Protein AF-A0A2C9SWX0-F1 (afdb_monomer_lite)

Structure (mmCIF, N/CA/C/O backbone):
data_AF-A0A2C9SWX0-F1
#
_entry.id   AF-A0A2C9SWX0-F1
#
loop_
_atom_site.group_PDB
_atom_site.id
_atom_site.type_symbol
_atom_site.label_atom_id
_atom_site.label_alt_id
_atom_site.label_comp_id
_atom_site.label_asym_id
_atom_site.label_entity_id
_atom_site.label_seq_id
_atom_site.pdbx_PDB_ins_code
_atom_site.Cartn_x
_atom_site.Cartn_y
_atom_site.Cartn_z
_atom_site.occupancy
_atom_site.B_iso_or_equiv
_atom_site.auth_seq_id
_atom_site.auth_comp_id
_atom_site.auth_asym_id
_atom_site.auth_atom_id
_atom_site.pdbx_PDB_model_num
ATOM 1 N N .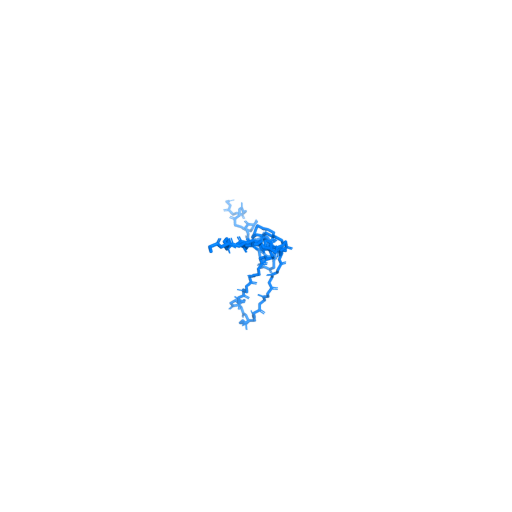 MET A 1 1 ? 19.761 -43.476 -33.502 1.00 56.94 1 MET A N 1
ATOM 2 C CA . MET A 1 1 ? 20.247 -42.504 -32.505 1.00 56.94 1 MET A CA 1
ATOM 3 C C . MET A 1 1 ? 20.364 -41.176 -33.229 1.00 56.94 1 MET A C 1
ATOM 5 O O . MET A 1 1 ? 21.284 -41.048 -34.016 1.00 56.94 1 MET A O 1
ATOM 9 N N . SER A 1 2 ? 19.403 -40.270 -33.047 1.00 55.12 2 SER A N 1
ATOM 10 C CA . SER A 1 2 ? 19.488 -38.875 -33.503 1.00 55.12 2 SER A CA 1
ATOM 11 C C . SER A 1 2 ? 18.696 -38.025 -32.516 1.00 55.12 2 SER A C 1
ATOM 13 O O . SER A 1 2 ? 17.473 -37.985 -32.553 1.00 55.12 2 SER A O 1
ATOM 15 N N . GLU A 1 3 ? 19.456 -37.566 -31.525 1.00 56.38 3 GLU A N 1
ATOM 16 C CA . GLU A 1 3 ? 19.492 -36.215 -30.961 1.00 56.38 3 GLU A CA 1
ATOM 17 C C . GLU A 1 3 ? 18.150 -35.536 -30.659 1.00 56.38 3 GLU A C 1
ATOM 19 O O . GLU A 1 3 ? 17.442 -35.039 -31.530 1.00 56.38 3 GLU A O 1
ATOM 24 N N . CYS A 1 4 ? 17.852 -35.491 -29.358 1.00 58.31 4 CYS A N 1
ATOM 25 C CA . CYS A 1 4 ? 16.900 -34.581 -28.748 1.00 58.31 4 CYS A CA 1
ATOM 26 C C . CYS A 1 4 ? 17.341 -33.133 -29.025 1.00 58.31 4 CYS A C 1
ATOM 28 O O . CYS A 1 4 ? 18.272 -32.650 -28.382 1.00 58.31 4 CYS A O 1
ATOM 30 N N . ASP A 1 5 ? 16.675 -32.437 -29.947 1.00 60.34 5 ASP A N 1
ATOM 31 C CA . ASP A 1 5 ? 16.747 -30.975 -30.033 1.00 60.34 5 ASP A CA 1
ATOM 32 C C . ASP A 1 5 ? 15.854 -30.399 -28.926 1.00 60.34 5 ASP A C 1
ATOM 34 O O . ASP A 1 5 ? 14.674 -30.106 -29.106 1.00 60.34 5 ASP A O 1
ATOM 38 N N . GLY A 1 6 ? 16.405 -30.380 -27.713 1.00 61.59 6 GLY A N 1
ATOM 39 C CA . GLY A 1 6 ? 15.817 -29.731 -26.549 1.00 61.59 6 GLY A CA 1
ATOM 40 C C . GLY A 1 6 ? 16.073 -28.235 -26.604 1.00 61.59 6 GLY A C 1
ATOM 41 O O . GLY A 1 6 ? 16.761 -27.701 -25.741 1.00 61.59 6 GLY A O 1
ATOM 42 N N . SER A 1 7 ? 15.551 -27.564 -27.625 1.00 61.81 7 SER A N 1
ATOM 43 C CA . SER A 1 7 ? 15.489 -26.107 -27.656 1.00 61.81 7 SER A CA 1
ATOM 44 C C . SER A 1 7 ? 14.289 -25.655 -26.818 1.00 61.81 7 SER A C 1
ATOM 46 O O . SER A 1 7 ? 13.298 -25.156 -27.350 1.00 61.81 7 SER A O 1
ATOM 48 N N . ASP A 1 8 ? 14.353 -25.878 -25.500 1.00 61.31 8 ASP A N 1
ATOM 49 C CA . ASP A 1 8 ? 13.489 -25.185 -24.539 1.00 61.31 8 ASP A CA 1
ATOM 50 C C . ASP A 1 8 ? 13.972 -23.735 -24.509 1.00 61.31 8 ASP A C 1
ATOM 52 O O . ASP A 1 8 ? 14.831 -23.335 -23.727 1.00 61.31 8 ASP A O 1
ATOM 56 N N . GLY A 1 9 ? 13.522 -22.971 -25.503 1.00 54.62 9 GLY A N 1
ATOM 57 C CA . GLY A 1 9 ? 13.645 -21.531 -25.488 1.00 54.62 9 GLY A CA 1
ATOM 58 C C . GLY A 1 9 ? 12.821 -21.048 -24.313 1.00 54.62 9 GLY A C 1
ATOM 59 O O . GLY A 1 9 ? 11.611 -20.875 -24.449 1.00 54.62 9 GLY A O 1
ATOM 60 N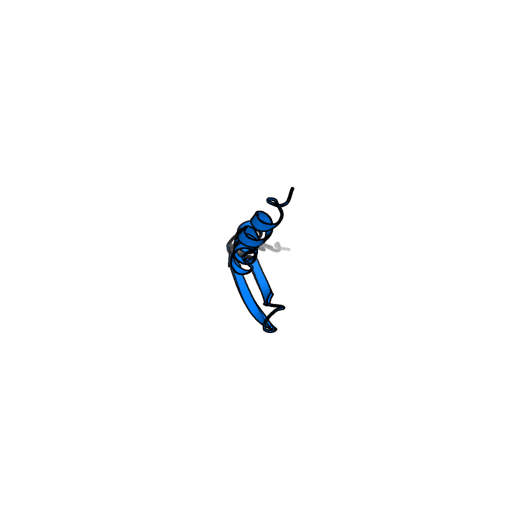 N . GLU A 1 10 ? 13.478 -20.863 -23.170 1.00 57.97 10 GLU A N 1
ATOM 61 C CA . GLU A 1 10 ? 12.948 -20.114 -22.047 1.00 57.97 10 GLU A CA 1
ATOM 62 C C . GLU A 1 10 ? 12.551 -18.734 -22.577 1.00 57.97 10 GLU A C 1
ATOM 64 O O . GLU A 1 10 ? 13.342 -17.801 -22.721 1.00 57.97 10 GLU A O 1
ATOM 69 N N . VAL A 1 11 ? 11.283 -18.616 -22.960 1.00 60.00 11 VAL A N 1
ATOM 70 C CA . VAL A 1 11 ? 10.637 -17.334 -23.143 1.00 60.00 11 VAL A CA 1
ATOM 71 C C . VAL A 1 11 ? 10.591 -16.733 -21.751 1.00 60.00 11 VAL A C 1
ATOM 73 O O . VAL A 1 11 ? 9.630 -16.911 -21.005 1.00 60.00 11 VAL A O 1
ATOM 76 N N . LEU A 1 12 ? 11.662 -16.031 -21.377 1.00 58.50 12 LEU A N 1
ATOM 77 C CA . LEU A 1 12 ? 11.593 -14.984 -20.377 1.00 58.50 12 LEU A CA 1
ATOM 78 C C . LEU A 1 12 ? 10.584 -14.003 -20.954 1.00 58.50 12 LEU A C 1
ATOM 80 O O . LEU A 1 12 ? 10.935 -13.113 -21.732 1.00 58.50 12 LEU A O 1
ATOM 84 N N . MET A 1 13 ? 9.301 -14.266 -20.677 1.00 56.06 13 MET A N 1
ATOM 85 C CA . MET A 1 13 ? 8.230 -13.336 -20.932 1.00 56.06 13 MET A CA 1
ATOM 86 C C . MET A 1 13 ? 8.783 -12.032 -20.400 1.00 56.06 13 MET A C 1
ATOM 88 O O . MET A 1 13 ? 9.083 -11.922 -19.210 1.00 56.06 13 MET A O 1
ATOM 92 N N . SER A 1 14 ? 8.985 -11.072 -21.297 1.00 56.56 14 SER A N 1
ATOM 93 C CA . SER A 1 14 ? 9.220 -9.683 -20.937 1.00 56.56 14 SER A CA 1
ATOM 94 C C . SER A 1 14 ? 7.894 -9.163 -20.370 1.00 56.56 14 SER A C 1
ATOM 96 O O . SER A 1 14 ? 7.237 -8.289 -20.921 1.00 56.56 14 SER A O 1
ATOM 98 N N . GLY A 1 15 ? 7.411 -9.847 -19.333 1.00 57.09 15 GLY A N 1
ATOM 99 C CA . GLY A 1 15 ? 6.303 -9.464 -18.512 1.00 57.09 15 GLY A CA 1
ATOM 100 C C . GLY A 1 15 ? 6.861 -8.307 -17.737 1.00 57.09 15 GLY A C 1
ATOM 101 O O . GLY A 1 15 ? 7.798 -8.470 -16.956 1.00 57.09 15 GLY A O 1
ATOM 102 N N . VAL A 1 16 ? 6.340 -7.123 -18.024 1.00 62.88 16 VAL A N 1
ATOM 103 C CA . VAL A 1 16 ? 6.498 -6.014 -17.104 1.00 62.88 16 VAL A CA 1
ATOM 104 C C . VAL A 1 16 ? 6.049 -6.566 -15.746 1.00 62.88 16 VAL A C 1
ATOM 106 O O . VAL A 1 16 ? 4.914 -7.025 -15.597 1.00 62.88 16 VAL A O 1
ATOM 109 N N . VAL A 1 17 ? 6.991 -6.721 -14.816 1.00 72.25 17 VAL A N 1
ATOM 110 C CA . VAL A 1 17 ? 6.677 -7.229 -13.483 1.00 72.25 17 VAL A CA 1
ATOM 111 C C . VAL A 1 17 ? 6.025 -6.057 -12.774 1.00 72.25 17 VAL A C 1
ATOM 113 O O . VAL A 1 17 ? 6.704 -5.236 -12.172 1.00 72.25 17 VAL A O 1
ATOM 116 N N . SER A 1 18 ? 4.714 -5.920 -12.951 1.00 78.69 18 SER A N 1
ATOM 117 C CA . SER A 1 18 ? 3.937 -4.943 -12.205 1.00 78.69 18 SER A CA 1
ATOM 118 C C . SER A 1 18 ? 3.711 -5.477 -10.799 1.00 78.69 18 SER A C 1
ATOM 120 O O . SER A 1 18 ? 3.294 -6.621 -10.602 1.00 78.69 18 SER A O 1
ATOM 122 N N . VAL A 1 19 ? 3.982 -4.635 -9.817 1.00 87.19 19 VAL A N 1
ATOM 123 C CA . VAL A 1 19 ? 3.666 -4.871 -8.417 1.00 87.19 19 VAL A CA 1
ATOM 124 C C . VAL A 1 19 ? 2.240 -4.404 -8.179 1.00 87.19 19 VAL A C 1
ATOM 126 O O . VAL A 1 19 ? 1.900 -3.272 -8.510 1.00 87.19 19 VAL A O 1
ATOM 129 N N . ARG A 1 20 ? 1.416 -5.270 -7.58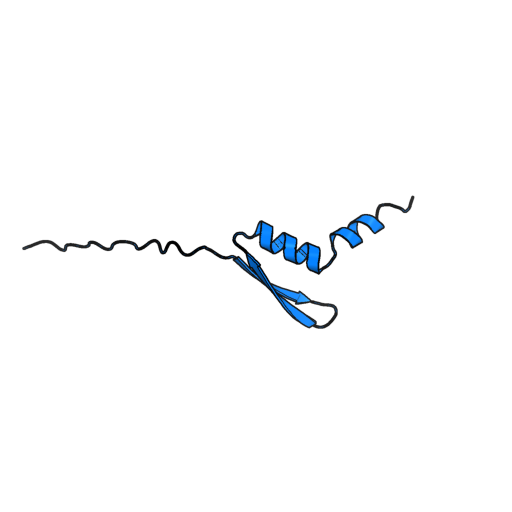7 1.00 90.44 20 ARG A N 1
ATOM 130 C CA . ARG A 1 20 ? 0.045 -4.964 -7.176 1.00 90.44 20 ARG A CA 1
ATOM 131 C C . ARG A 1 20 ? -0.092 -5.184 -5.674 1.00 90.44 20 ARG A C 1
ATOM 133 O O . ARG A 1 20 ? 0.243 -6.258 -5.182 1.00 90.44 20 ARG A O 1
ATOM 140 N N . VAL A 1 21 ? -0.609 -4.187 -4.966 1.00 89.56 21 VAL A N 1
ATOM 141 C CA . VAL A 1 21 ? -0.838 -4.214 -3.517 1.00 89.56 21 VAL A CA 1
ATOM 142 C C . VAL A 1 21 ? -2.294 -3.876 -3.235 1.00 89.56 21 VAL A C 1
ATOM 144 O O . VAL A 1 21 ? -2.847 -2.931 -3.791 1.00 89.56 21 VAL A O 1
ATOM 147 N N . GLU A 1 22 ? -2.922 -4.660 -2.366 1.00 92.00 22 GLU A N 1
ATOM 148 C CA . GLU A 1 22 ? -4.293 -4.447 -1.910 1.00 92.00 22 GLU A CA 1
ATOM 149 C C . GLU A 1 22 ? -4.241 -3.998 -0.450 1.00 92.00 22 GLU A C 1
ATOM 151 O O . GLU A 1 22 ? -3.716 -4.710 0.405 1.00 92.00 22 GLU A O 1
ATOM 156 N N . VAL A 1 23 ? -4.762 -2.809 -0.165 1.00 88.81 23 VAL A N 1
ATOM 157 C CA . VAL A 1 23 ? -4.766 -2.215 1.172 1.00 88.81 23 VAL A CA 1
ATOM 158 C C . VAL A 1 23 ? -6.201 -2.012 1.615 1.00 88.81 23 VAL A C 1
ATOM 160 O O . VAL A 1 23 ? -7.005 -1.427 0.899 1.00 88.81 23 VAL A O 1
ATOM 163 N N . THR A 1 24 ? -6.540 -2.514 2.797 1.00 89.19 24 THR A N 1
ATOM 164 C CA . THR A 1 24 ? -7.859 -2.290 3.398 1.00 89.19 24 THR A CA 1
ATOM 165 C C . THR A 1 24 ? -7.779 -1.074 4.308 1.00 89.19 24 THR A C 1
ATOM 167 O O . THR A 1 24 ? -6.993 -1.078 5.254 1.00 89.19 24 THR A O 1
ATOM 170 N N . ASP A 1 25 ? -8.573 -0.045 4.027 1.00 84.12 25 ASP A N 1
ATOM 171 C CA . ASP A 1 25 ? -8.706 1.126 4.884 1.00 84.12 25 ASP A CA 1
ATOM 172 C C . ASP A 1 25 ? -9.369 0.718 6.214 1.00 84.12 25 ASP A C 1
ATOM 174 O O . ASP A 1 25 ? -10.481 0.186 6.211 1.00 84.12 25 ASP A O 1
ATOM 178 N N . PRO A 1 26 ? -8.715 0.937 7.366 1.00 79.75 26 PRO A N 1
ATOM 179 C CA . PRO A 1 26 ? -9.272 0.571 8.663 1.00 79.75 26 PRO A CA 1
ATOM 180 C C . PRO A 1 26 ? -10.364 1.538 9.154 1.00 79.75 26 PRO A C 1
ATOM 182 O O . PRO A 1 26 ? -11.014 1.238 10.154 1.00 79.75 26 PRO A O 1
ATOM 185 N N . SER A 1 27 ? -10.563 2.684 8.493 1.00 81.31 27 SER A N 1
ATOM 186 C CA . SER A 1 27 ? -11.517 3.725 8.899 1.00 81.31 27 SER A CA 1
ATOM 187 C C . SER A 1 27 ? -12.944 3.433 8.416 1.00 81.31 27 SER A C 1
ATOM 189 O O . SER A 1 27 ? -13.902 3.689 9.142 1.00 81.31 27 SER A O 1
ATOM 191 N N . ASP A 1 28 ? -13.079 2.878 7.211 1.00 85.88 28 ASP A N 1
ATOM 192 C CA . ASP A 1 28 ? -14.341 2.563 6.523 1.00 85.88 28 ASP A CA 1
ATOM 193 C C . ASP A 1 28 ? -14.432 1.082 6.097 1.00 85.88 28 ASP A C 1
ATOM 195 O O . ASP A 1 28 ? -15.514 0.572 5.816 1.00 85.88 28 ASP A O 1
ATOM 199 N N . GLY A 1 29 ? -13.311 0.350 6.092 1.00 87.62 29 GLY A N 1
ATOM 200 C CA . GLY A 1 29 ? -13.247 -1.052 5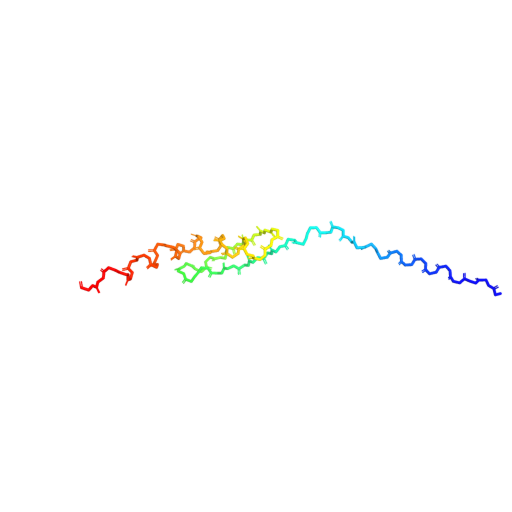.663 1.00 87.62 29 GLY A 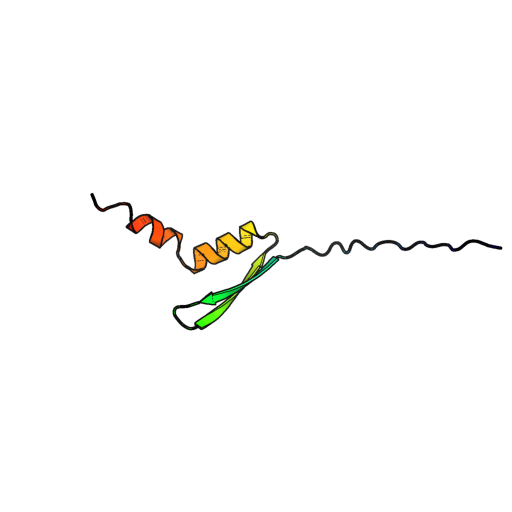CA 1
ATOM 201 C C . GLY A 1 29 ? -13.155 -1.238 4.144 1.00 87.62 29 GLY A C 1
ATOM 202 O O . GLY A 1 29 ? -13.263 -2.367 3.659 1.00 87.62 29 GLY A O 1
ATOM 203 N N . GLN A 1 30 ? -12.975 -0.157 3.382 1.00 89.50 30 GLN A N 1
ATOM 204 C CA . GLN A 1 30 ? -12.852 -0.199 1.925 1.00 89.50 30 GLN A CA 1
ATOM 205 C C . GLN A 1 30 ? -11.500 -0.767 1.481 1.00 89.50 30 GLN A C 1
ATOM 207 O O . GLN A 1 30 ? -10.461 -0.457 2.053 1.00 89.50 30 GLN A O 1
ATOM 212 N N . VAL A 1 31 ? -11.495 -1.589 0.429 1.00 91.38 31 VAL A N 1
ATOM 213 C CA . VAL A 1 31 ? -10.261 -2.141 -0.152 1.00 91.38 31 VAL A CA 1
ATOM 214 C C . VAL A 1 31 ? -9.822 -1.285 -1.336 1.00 91.38 31 VAL A C 1
ATOM 216 O O . VAL A 1 31 ? -10.552 -1.149 -2.318 1.00 91.38 31 VAL A O 1
ATOM 219 N N . HIS A 1 32 ? -8.605 -0.759 -1.258 1.00 88.38 32 HIS A N 1
ATOM 220 C CA . HIS A 1 32 ? -7.932 0.002 -2.301 1.00 88.38 32 HIS A CA 1
ATOM 221 C C . HIS A 1 32 ? -6.836 -0.843 -2.943 1.00 88.38 32 HIS A C 1
ATOM 223 O O . HIS A 1 32 ? -6.091 -1.545 -2.264 1.00 88.38 32 HIS A O 1
ATOM 229 N N . VAL A 1 33 ? -6.737 -0.785 -4.267 1.00 91.38 33 VAL A N 1
ATOM 230 C CA . VAL A 1 33 ? -5.762 -1.558 -5.039 1.00 91.38 33 VAL A CA 1
ATOM 231 C C . VAL A 1 33 ? -4.810 -0.589 -5.722 1.00 91.38 33 VAL A C 1
ATOM 233 O O . VAL A 1 33 ? -5.250 0.272 -6.481 1.00 91.38 33 VAL A O 1
ATOM 236 N N . PHE A 1 34 ? -3.518 -0.759 -5.473 1.00 90.75 34 PHE A N 1
ATOM 237 C CA . PHE A 1 34 ? -2.441 0.045 -6.037 1.00 90.75 34 PHE A CA 1
ATOM 238 C C . PHE A 1 34 ? -1.585 -0.833 -6.943 1.00 90.75 34 PHE A C 1
ATOM 240 O O . PHE A 1 34 ? -1.250 -1.960 -6.577 1.00 90.75 34 PHE A O 1
ATOM 247 N N . GLU A 1 35 ? -1.235 -0.331 -8.123 1.00 91.88 35 GLU A N 1
ATOM 248 C CA . GLU A 1 35 ? -0.402 -1.048 -9.087 1.00 91.88 35 GLU A CA 1
ATOM 249 C C . GLU A 1 35 ? 0.696 -0.128 -9.623 1.00 91.88 35 GLU A C 1
ATOM 251 O O . GLU A 1 35 ? 0.487 1.073 -9.808 1.00 91.88 35 GLU A O 1
ATOM 256 N N . GLY A 1 36 ? 1.885 -0.677 -9.852 1.00 89.56 36 GLY A N 1
ATOM 257 C CA . GLY A 1 36 ? 3.024 0.085 -10.342 1.00 89.56 36 GLY A CA 1
ATOM 258 C C . GLY A 1 36 ? 4.164 -0.799 -10.841 1.00 89.56 36 GLY A C 1
ATOM 259 O O . GLY A 1 36 ? 4.123 -2.016 -10.681 1.00 89.56 36 GLY A O 1
ATOM 260 N N . PRO A 1 37 ? 5.187 -0.199 -11.466 1.00 87.75 37 PRO A N 1
ATOM 261 C CA . PRO A 1 37 ? 6.315 -0.939 -12.031 1.00 87.75 37 PRO A CA 1
ATOM 262 C C . PRO A 1 37 ? 7.292 -1.482 -10.973 1.00 87.75 37 PRO A C 1
ATOM 264 O O . PRO A 1 37 ? 8.127 -2.320 -11.300 1.00 87.75 37 PRO A O 1
ATOM 267 N N . ASP A 1 38 ? 7.211 -1.006 -9.727 1.00 87.62 38 ASP A N 1
ATOM 268 C CA . ASP A 1 38 ? 8.090 -1.390 -8.624 1.00 87.62 38 ASP A CA 1
ATOM 269 C C . ASP A 1 38 ? 7.421 -1.185 -7.252 1.00 87.62 38 ASP A C 1
ATOM 271 O O . ASP A 1 38 ? 6.487 -0.393 -7.104 1.00 87.62 38 ASP A O 1
ATOM 275 N N . GLU A 1 39 ? 7.909 -1.906 -6.238 1.00 85.56 39 GLU A N 1
ATOM 276 C CA . GLU A 1 39 ? 7.346 -1.899 -4.879 1.00 85.56 39 GLU A CA 1
ATOM 277 C C . GLU A 1 39 ? 7.447 -0.524 -4.211 1.00 85.56 39 GLU A C 1
ATOM 279 O O . GLU A 1 39 ? 6.536 -0.123 -3.490 1.00 85.56 39 GLU A O 1
ATOM 284 N N . VAL A 1 40 ? 8.519 0.228 -4.484 1.00 87.94 40 VAL A N 1
ATOM 285 C CA . VAL A 1 40 ? 8.764 1.538 -3.865 1.00 87.94 40 VAL A CA 1
ATOM 286 C C . VAL A 1 40 ? 7.743 2.561 -4.360 1.00 87.94 40 VAL A C 1
ATOM 288 O O . VAL A 1 40 ? 7.169 3.299 -3.561 1.00 87.94 40 VAL A O 1
ATOM 291 N N . GLY A 1 41 ? 7.472 2.597 -5.665 1.00 87.06 41 GLY A N 1
ATOM 292 C CA . GLY A 1 41 ? 6.461 3.468 -6.258 1.00 87.06 41 GLY A CA 1
ATOM 293 C C . GLY A 1 41 ? 5.043 3.125 -5.802 1.00 87.06 41 GLY A C 1
ATOM 294 O O . GLY A 1 41 ? 4.239 4.025 -5.567 1.00 87.06 41 GLY A O 1
ATOM 295 N N . VAL A 1 42 ? 4.730 1.838 -5.634 1.00 90.00 42 VAL A N 1
ATOM 296 C CA . VAL A 1 42 ? 3.433 1.405 -5.091 1.00 90.00 42 VAL A CA 1
ATOM 297 C C . VAL A 1 42 ? 3.296 1.790 -3.620 1.00 90.00 42 VAL A C 1
ATOM 299 O O . VAL A 1 42 ? 2.261 2.322 -3.232 1.00 90.00 42 VAL A O 1
ATOM 302 N N . GLN A 1 43 ? 4.343 1.606 -2.814 1.00 87.25 43 GLN A N 1
ATOM 303 C CA . GLN A 1 43 ? 4.325 1.979 -1.402 1.00 87.25 43 GLN A CA 1
ATOM 304 C C . GLN A 1 43 ? 4.134 3.486 -1.206 1.00 87.25 43 GLN A C 1
ATOM 306 O O . GLN A 1 43 ? 3.284 3.882 -0.420 1.00 87.25 43 GLN A O 1
ATOM 311 N N . ARG A 1 44 ? 4.814 4.330 -1.995 1.00 88.00 44 ARG A N 1
ATOM 312 C CA . ARG A 1 44 ? 4.600 5.788 -1.942 1.00 88.00 44 ARG A CA 1
ATOM 313 C C . ARG A 1 44 ? 3.152 6.186 -2.240 1.00 88.00 44 ARG A C 1
ATOM 315 O O . ARG A 1 44 ? 2.623 7.040 -1.545 1.00 88.00 44 ARG A O 1
ATOM 322 N N . GLN A 1 45 ? 2.494 5.535 -3.204 1.00 87.75 45 GLN A N 1
ATOM 323 C CA . GLN A 1 45 ? 1.071 5.780 -3.484 1.00 87.75 45 GLN A CA 1
ATOM 324 C C . GLN A 1 45 ? 0.168 5.395 -2.303 1.00 87.75 45 GLN A C 1
ATOM 326 O O . GLN A 1 45 ? -0.825 6.074 -2.050 1.00 87.75 45 GLN A O 1
ATOM 331 N N . VAL A 1 46 ? 0.506 4.319 -1.582 1.00 87.19 46 VAL A N 1
ATOM 332 C CA . VAL A 1 46 ? -0.203 3.911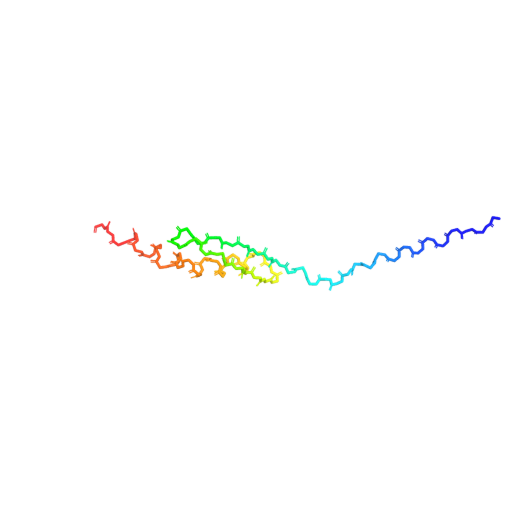 -0.360 1.00 87.19 46 VAL A CA 1
ATOM 333 C C . VAL A 1 46 ? 0.002 4.951 0.744 1.00 87.19 46 VAL A C 1
ATOM 335 O O . VAL A 1 46 ? -0.976 5.418 1.320 1.00 87.19 46 VAL A O 1
ATOM 338 N N . ASP A 1 47 ? 1.244 5.353 1.016 1.00 85.12 47 ASP A N 1
ATOM 339 C CA . ASP A 1 47 ? 1.567 6.362 2.034 1.00 85.12 47 ASP A CA 1
ATOM 340 C C . ASP A 1 47 ? 0.892 7.720 1.755 1.00 85.12 47 ASP A C 1
ATOM 342 O O . ASP A 1 47 ? 0.320 8.323 2.669 1.00 85.12 47 ASP A O 1
ATOM 346 N N . GLU A 1 48 ? 0.882 8.175 0.496 1.00 83.19 48 GLU A N 1
ATOM 347 C CA . GLU A 1 48 ? 0.163 9.387 0.075 1.00 83.19 48 GLU A CA 1
ATOM 348 C C . GLU A 1 48 ? -1.354 9.242 0.254 1.00 83.19 48 GLU A C 1
ATOM 350 O O . GLU A 1 48 ? -2.010 10.166 0.734 1.00 83.19 48 GLU A O 1
ATOM 355 N N . PHE A 1 49 ? -1.922 8.078 -0.082 1.00 82.00 49 PHE A N 1
ATOM 356 C CA . PHE A 1 49 ? -3.355 7.812 0.068 1.00 82.00 49 PHE A CA 1
ATOM 357 C C . PHE A 1 49 ? -3.815 7.876 1.531 1.00 82.00 49 PHE A C 1
ATOM 359 O O . PHE A 1 49 ? -4.864 8.449 1.819 1.00 82.00 49 PHE A O 1
ATOM 366 N N . PHE A 1 50 ? -3.025 7.329 2.458 1.00 77.06 50 PHE A N 1
ATOM 367 C CA . PHE A 1 50 ? -3.315 7.397 3.894 1.00 77.06 50 PHE A CA 1
ATOM 368 C C . PHE A 1 50 ? -2.922 8.738 4.538 1.00 77.06 50 PHE A C 1
ATOM 370 O O . PHE A 1 50 ? -3.186 8.939 5.723 1.00 77.06 50 PHE A O 1
ATOM 377 N N . GLY A 1 51 ? -2.320 9.666 3.783 1.00 68.56 51 GLY A N 1
ATOM 378 C CA . GLY A 1 51 ? -1.934 10.987 4.282 1.00 68.56 51 GLY A CA 1
ATOM 379 C C . GLY A 1 51 ? -0.857 10.933 5.368 1.00 68.56 51 GLY A C 1
ATOM 380 O O . GLY A 1 51 ? -0.806 11.819 6.225 1.00 68.56 51 GLY A O 1
ATOM 381 N N . VAL A 1 52 ? 0.004 9.906 5.358 1.00 60.19 52 VAL A N 1
ATOM 382 C CA . VAL A 1 52 ? 1.044 9.708 6.387 1.00 60.19 52 VAL A CA 1
ATOM 383 C C . VAL A 1 52 ? 1.998 10.915 6.444 1.00 60.19 52 VAL A C 1
ATOM 385 O O . VAL A 1 52 ? 2.433 11.307 7.526 1.00 60.19 52 VAL A O 1
ATOM 388 N N . GLU A 1 53 ? 2.221 11.603 5.317 1.00 55.38 53 GLU A N 1
ATOM 389 C CA . GLU A 1 53 ? 3.008 12.849 5.254 1.00 55.38 53 GLU A CA 1
ATOM 390 C C . GLU A 1 53 ? 2.378 14.045 6.005 1.00 55.38 53 GLU A C 1
ATOM 392 O O . GLU A 1 53 ? 3.100 14.955 6.424 1.00 55.38 53 GLU A O 1
ATOM 397 N N . GLU A 1 54 ? 1.054 14.076 6.204 1.00 48.25 54 GLU A N 1
ATOM 398 C CA . GLU A 1 54 ? 0.381 15.113 7.008 1.00 48.25 54 GLU A CA 1
ATOM 399 C C . GLU A 1 54 ? 0.316 14.756 8.501 1.00 48.25 54 GLU A C 1
ATOM 401 O O . GLU A 1 54 ? 0.276 15.659 9.343 1.00 48.25 54 GLU A O 1
ATOM 406 N N . ALA A 1 55 ? 0.343 13.464 8.842 1.00 50.28 55 ALA A N 1
ATOM 407 C CA . ALA A 1 55 ? 0.355 12.992 10.225 1.00 50.28 55 ALA A CA 1
ATOM 408 C C . ALA A 1 55 ? 1.715 13.238 10.906 1.00 50.28 55 ALA A C 1
ATOM 410 O O . ALA A 1 55 ? 1.749 13.773 12.014 1.00 50.28 55 ALA A O 1
ATOM 411 N N . ASP A 1 56 ? 2.822 12.954 10.212 1.00 51.03 56 ASP A N 1
ATOM 412 C CA . ASP A 1 56 ? 4.190 13.115 10.735 1.00 51.03 56 ASP A CA 1
ATOM 413 C C . ASP A 1 56 ? 4.531 14.584 11.070 1.00 51.03 56 ASP A C 1
ATOM 415 O O . ASP A 1 56 ? 5.166 14.887 12.080 1.00 51.03 56 ASP A O 1
ATOM 419 N N . ARG A 1 57 ? 4.011 15.547 10.292 1.00 49.84 57 ARG A N 1
ATOM 420 C CA . ARG A 1 57 ? 4.293 16.978 10.513 1.00 49.84 57 ARG A CA 1
ATOM 421 C C . ARG A 1 57 ? 3.638 17.546 11.780 1.00 49.84 57 ARG A C 1
ATOM 423 O O . ARG A 1 57 ? 4.054 18.606 12.245 1.00 49.84 57 ARG A O 1
ATOM 430 N N . ARG A 1 58 ? 2.611 16.896 12.340 1.00 50.41 58 ARG A N 1
ATOM 431 C CA . ARG A 1 58 ? 1.849 17.441 13.480 1.00 50.41 58 ARG A CA 1
ATOM 432 C C . ARG A 1 58 ? 2.422 17.064 14.847 1.00 50.41 58 ARG A C 1
ATOM 434 O O . ARG A 1 58 ? 2.046 17.691 15.831 1.00 50.41 58 ARG A O 1
ATOM 441 N N . GLU A 1 59 ? 3.333 16.096 14.913 1.00 54.00 59 GLU A N 1
ATOM 442 C CA . GLU A 1 59 ? 3.926 15.629 16.178 1.00 54.00 59 GLU A CA 1
ATOM 443 C C . GLU A 1 59 ? 5.247 16.338 16.542 1.00 54.00 59 GLU A C 1
ATOM 445 O O . GLU A 1 59 ? 5.791 16.115 17.620 1.00 54.00 59 GLU A O 1
ATOM 450 N N . LEU A 1 60 ? 5.749 17.232 15.682 1.00 58.25 60 LEU A N 1
ATOM 451 C CA . LEU A 1 60 ? 7.022 17.949 15.868 1.00 58.25 60 LEU A CA 1
ATOM 452 C C . LEU A 1 60 ? 6.890 19.382 16.427 1.00 58.25 60 LEU A C 1
ATOM 454 O O . LEU A 1 60 ? 7.910 20.032 16.639 1.00 58.25 60 LEU A O 1
ATOM 458 N N . ASP A 1 61 ? 5.674 19.873 16.691 1.00 55.16 61 ASP A N 1
ATOM 459 C CA . ASP A 1 61 ? 5.414 21.234 17.202 1.00 55.16 61 ASP A CA 1
ATOM 460 C C . ASP A 1 61 ? 4.641 21.187 18.534 1.00 55.16 61 ASP A C 1
ATOM 462 O O . ASP A 1 61 ? 3.493 21.611 18.649 1.00 55.16 61 ASP A O 1
ATOM 466 N N . THR A 1 62 ? 5.227 20.571 19.561 1.00 53.19 62 THR A N 1
ATOM 467 C CA . THR A 1 62 ? 4.812 20.758 20.963 1.00 53.19 62 THR A CA 1
ATOM 468 C C . THR A 1 62 ? 6.039 20.584 21.862 1.00 53.19 62 THR A C 1
ATOM 470 O O . THR A 1 62 ? 6.307 19.487 22.347 1.00 53.19 62 THR A O 1
ATOM 473 N N . ASP A 1 63 ? 6.784 21.676 22.056 1.00 49.94 63 ASP A N 1
ATOM 474 C CA . ASP A 1 63 ? 7.659 21.924 23.216 1.00 49.94 63 ASP A CA 1
ATOM 475 C C . ASP A 1 63 ? 7.318 23.305 23.797 1.00 49.94 63 ASP A C 1
ATOM 477 O O . ASP A 1 63 ? 7.273 24.283 23.010 1.00 49.94 63 ASP A O 1
#

pLDDT: mean 72.75, std 15.62, range [48.25, 92.0]

Secondary structure (DSSP, 8-state):
------------------EEEEEE-TTT--EEEEEESSHHHHHHHHHHHTTHHHHHTTSS---

Sequence (63 aa):
MSECDGSDGEVLMSGVVSVRVEVTDPSDGQVHVFEGPDEVGVQRQVDEFFGVEEADRRELDTD

Radius of gyration: 22.36 Å; chains: 1; bounding box: 35×64×57 Å

Foldseek 3Di:
DDDDPPPPPPCPPPPLPKDKDWDQDPVPRDIDIFIDSDPVVRVVVVCVVVVVVVVVVVVPPDD